Protein AF-A0A644THI3-F1 (afdb_monomer_lite)

Organism: NCBI:txid1076179

Sequence (47 aa):
MCTAITLQSQQMENFFGRTMDFSYWIEPQLYVVPKNYVWTNILNNLP

Secondary structure (DSSP, 8-state):
---EEEEE-TT--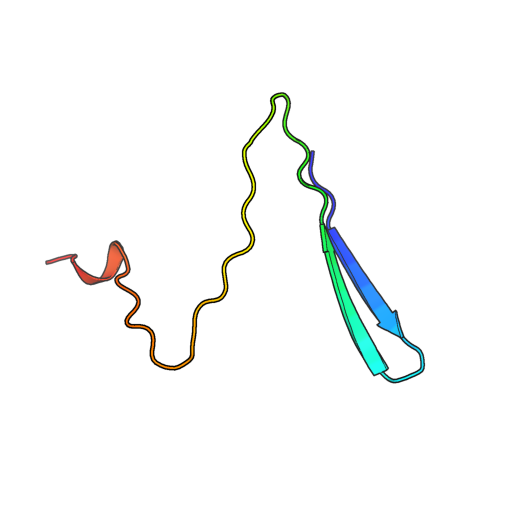EEEEE----SS----------TT-----GGGG--

Structure (mmCIF, N/CA/C/O backbone):
data_AF-A0A644THI3-F1
#
_entry.id   AF-A0A644THI3-F1
#
loop_
_atom_site.group_PDB
_atom_site.id
_atom_site.type_symbol
_atom_site.label_atom_id
_atom_site.label_alt_id
_atom_site.label_comp_id
_atom_site.label_asym_id
_atom_site.label_entity_id
_atom_site.label_seq_id
_atom_site.pdbx_PDB_ins_code
_atom_site.Cartn_x
_atom_site.Cartn_y
_atom_site.Cartn_z
_atom_site.occupancy
_atom_site.B_iso_or_equiv
_atom_site.auth_seq_id
_atom_site.auth_comp_id
_atom_site.auth_asym_id
_atom_site.auth_atom_id
_atom_site.pdbx_PDB_model_num
ATOM 1 N N . MET A 1 1 ? 2.798 11.434 7.245 1.00 82.38 1 MET A N 1
ATOM 2 C CA . MET A 1 1 ? 3.046 10.216 8.057 1.00 82.38 1 MET A CA 1
ATOM 3 C C . MET A 1 1 ? 1.885 9.291 7.785 1.00 82.38 1 MET A C 1
ATOM 5 O O . MET A 1 1 ? 0.798 9.678 8.150 1.00 82.38 1 MET A O 1
ATOM 9 N N . CYS A 1 2 ? 2.088 8.161 7.109 1.00 94.06 2 CYS A N 1
ATOM 10 C CA . CYS A 1 2 ? 0.979 7.282 6.719 1.00 94.06 2 CYS A CA 1
ATOM 11 C C . CYS A 1 2 ? 0.554 6.360 7.874 1.00 94.06 2 CYS A C 1
ATOM 13 O O . CYS A 1 2 ? 1.397 5.954 8.673 1.00 94.06 2 CYS A O 1
ATOM 15 N N . THR A 1 3 ? -0.714 5.954 7.908 1.00 97.50 3 THR A N 1
ATOM 16 C CA . THR A 1 3 ? -1.268 4.974 8.854 1.00 97.50 3 THR A CA 1
ATOM 17 C C . THR A 1 3 ? -1.951 3.847 8.088 1.00 97.50 3 THR A C 1
ATOM 19 O O . THR A 1 3 ? -2.663 4.106 7.121 1.00 97.50 3 THR A O 1
ATOM 22 N N . ALA A 1 4 ? -1.742 2.599 8.508 1.00 98.06 4 ALA A N 1
ATOM 23 C CA . ALA A 1 4 ? -2.395 1.420 7.940 1.00 98.06 4 ALA A CA 1
ATOM 24 C C . ALA A 1 4 ? -3.255 0.727 9.002 1.00 98.06 4 ALA A C 1
ATOM 26 O O . ALA A 1 4 ? -2.878 0.692 10.173 1.00 98.06 4 ALA A O 1
ATOM 27 N N . ILE A 1 5 ? -4.404 0.191 8.589 1.00 98.19 5 ILE A N 1
ATOM 28 C CA . ILE A 1 5 ? -5.347 -0.515 9.459 1.00 98.19 5 ILE A CA 1
ATOM 29 C C . ILE A 1 5 ? -5.839 -1.775 8.739 1.00 98.19 5 ILE A C 1
ATOM 31 O O . ILE A 1 5 ? -6.113 -1.756 7.536 1.00 98.19 5 ILE A O 1
ATOM 35 N N . THR A 1 6 ? -5.993 -2.849 9.510 1.00 98.19 6 THR A N 1
ATOM 36 C CA . THR A 1 6 ? -6.636 -4.098 9.092 1.00 98.19 6 THR A CA 1
ATOM 37 C C . THR A 1 6 ? -7.807 -4.380 10.024 1.00 98.19 6 THR A C 1
ATOM 39 O O . THR A 1 6 ? -7.675 -4.241 11.240 1.00 98.19 6 THR A O 1
ATOM 42 N N . LEU A 1 7 ? -8.947 -4.779 9.466 1.00 98.19 7 LEU A N 1
ATOM 43 C CA . LEU A 1 7 ? -10.155 -5.154 10.200 1.00 98.19 7 LEU A CA 1
ATOM 44 C C . LEU A 1 7 ? -10.693 -6.471 9.640 1.00 98.19 7 LEU A C 1
ATOM 46 O O . LEU A 1 7 ? -10.546 -6.751 8.451 1.00 98.19 7 LEU A O 1
ATOM 50 N N . GLN A 1 8 ? -11.355 -7.252 10.486 1.00 98.38 8 GLN A N 1
ATOM 51 C CA . GLN A 1 8 ? -12.115 -8.424 10.064 1.00 98.38 8 GLN A CA 1
ATOM 52 C C . GLN A 1 8 ? -13.570 -8.248 10.498 1.00 98.38 8 GLN A C 1
ATOM 54 O O . GLN A 1 8 ? -13.825 -7.905 11.656 1.00 98.38 8 GLN A O 1
ATOM 59 N N . SER A 1 9 ? -14.520 -8.438 9.578 1.00 97.94 9 SER A N 1
ATOM 60 C CA . SER A 1 9 ? -15.943 -8.412 9.930 1.00 97.94 9 SER A CA 1
ATOM 61 C C . SER A 1 9 ? -16.334 -9.666 10.703 1.00 97.94 9 SER A C 1
ATOM 63 O O . SER A 1 9 ? -15.653 -10.689 10.673 1.00 97.94 9 SER A O 1
ATOM 65 N N . GLN A 1 10 ? -17.485 -9.617 11.371 1.00 98.25 10 GLN A N 1
ATOM 66 C CA . GLN A 1 10 ? -18.052 -10.804 12.017 1.00 98.25 10 GLN A CA 1
ATOM 67 C C . GLN A 1 10 ? -18.405 -11.907 11.004 1.00 98.25 10 GLN A C 1
ATOM 69 O O . GLN A 1 10 ? -18.452 -13.079 11.363 1.00 98.25 10 GLN A O 1
ATOM 74 N N . GLN A 1 11 ? -18.613 -11.541 9.735 1.00 98.38 11 GLN A N 1
ATOM 75 C CA . GLN A 1 11 ? -18.812 -12.451 8.606 1.00 98.38 11 GLN A CA 1
ATOM 76 C C . GLN A 1 11 ? -17.490 -12.974 8.016 1.00 98.38 11 GLN A C 1
ATOM 78 O O . GLN A 1 11 ? -17.509 -13.610 6.965 1.00 98.38 11 GLN A O 1
ATOM 83 N N . MET A 1 12 ? -16.354 -12.747 8.687 1.00 97.75 12 MET A N 1
ATOM 84 C CA . MET A 1 12 ? -15.017 -13.207 8.287 1.00 97.75 12 MET A CA 1
ATOM 85 C C . MET A 1 12 ? -14.460 -12.547 7.013 1.00 97.75 12 MET A C 1
ATOM 87 O O . MET A 1 12 ? -13.504 -13.050 6.420 1.00 97.75 12 MET A O 1
ATOM 91 N N . GLU A 1 13 ? -15.005 -11.405 6.592 1.00 98.31 13 GLU A N 1
ATOM 92 C CA . GLU A 1 13 ? -14.440 -10.626 5.487 1.00 98.31 13 GLU A CA 1
ATOM 93 C C . GLU A 1 13 ? -13.244 -9.814 5.982 1.00 98.31 13 GLU A C 1
ATOM 95 O O . GLU A 1 13 ? -13.268 -9.254 7.080 1.00 98.31 13 GLU A O 1
ATOM 100 N N . ASN A 1 14 ? -12.199 -9.722 5.162 1.00 98.00 14 ASN A N 1
ATOM 101 C CA . ASN A 1 14 ? -10.984 -8.995 5.511 1.00 98.00 14 ASN A CA 1
ATOM 102 C C . ASN A 1 14 ? -10.976 -7.624 4.833 1.00 98.00 14 ASN A C 1
ATOM 104 O O . ASN A 1 14 ? -11.071 -7.530 3.609 1.00 98.00 14 ASN A O 1
ATOM 108 N N . PHE A 1 15 ? -10.792 -6.573 5.626 1.00 98.19 15 PHE A N 1
ATOM 109 C CA . PHE A 1 15 ? -10.651 -5.198 5.163 1.00 98.19 15 PHE A CA 1
ATOM 110 C C . PHE A 1 1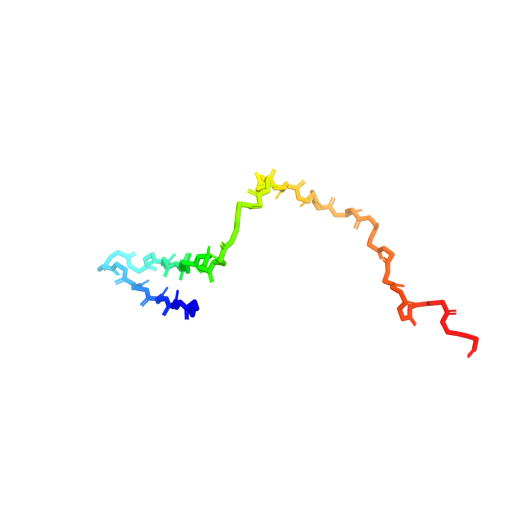5 ? -9.239 -4.708 5.454 1.00 98.19 15 PHE A C 1
ATOM 112 O O . PHE A 1 15 ? -8.721 -4.875 6.559 1.00 98.19 15 PHE A O 1
ATOM 119 N N . PHE A 1 16 ? -8.626 -4.069 4.465 1.00 98.06 16 PHE A N 1
ATOM 120 C CA . PHE A 1 16 ? -7.301 -3.479 4.585 1.00 98.06 16 PHE A CA 1
ATOM 121 C C . PHE A 1 16 ? -7.286 -2.112 3.912 1.00 98.06 16 PHE A C 1
ATOM 123 O O . PHE A 1 16 ? -7.785 -1.954 2.798 1.00 98.06 16 PHE A O 1
ATOM 130 N N . GLY A 1 17 ? -6.699 -1.127 4.583 1.00 97.31 17 GLY A N 1
ATOM 131 C CA . GLY A 1 17 ? -6.583 0.225 4.059 1.00 97.31 17 GLY A CA 1
ATOM 132 C C . GLY A 1 17 ? -5.424 0.989 4.678 1.00 97.31 17 GLY A C 1
ATOM 133 O O . GLY A 1 17 ? -4.870 0.608 5.712 1.00 97.31 17 GLY A O 1
ATOM 134 N N . ARG A 1 18 ? -5.054 2.095 4.030 1.00 97.06 18 ARG A N 1
ATOM 135 C CA . ARG A 1 18 ? -4.052 3.031 4.537 1.00 97.06 18 ARG A CA 1
ATOM 136 C C . ARG A 1 18 ? -4.328 4.455 4.084 1.00 97.06 18 ARG A C 1
ATOM 138 O O . ARG A 1 18 ? -4.884 4.667 3.009 1.00 97.06 18 ARG A O 1
ATOM 145 N N . THR A 1 19 ? -3.858 5.416 4.864 1.00 96.50 19 THR A N 1
ATOM 146 C CA . THR A 1 19 ? -3.752 6.805 4.429 1.00 96.50 19 THR A CA 1
ATOM 147 C C . THR A 1 19 ? -2.518 7.005 3.547 1.00 96.50 19 THR A C 1
ATOM 149 O O . THR A 1 19 ? -1.542 6.232 3.567 1.00 96.50 19 THR A O 1
ATOM 152 N N . MET A 1 20 ? -2.582 8.051 2.730 1.00 94.00 20 MET A N 1
ATOM 153 C CA . MET A 1 20 ? -1.545 8.444 1.788 1.00 94.00 20 MET A CA 1
ATOM 154 C C . MET A 1 20 ? -1.141 9.894 2.081 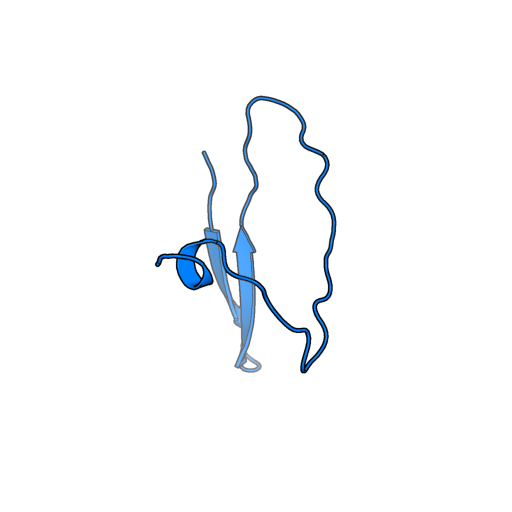1.00 94.00 20 MET A C 1
ATOM 156 O O . MET A 1 20 ? -1.491 10.818 1.355 1.00 94.00 20 MET A O 1
ATOM 160 N N . ASP A 1 21 ? -0.437 10.076 3.200 1.00 94.31 21 ASP A N 1
ATOM 161 C CA . ASP A 1 21 ? -0.193 11.395 3.792 1.00 94.31 21 ASP A CA 1
ATOM 162 C C . ASP A 1 21 ? 1.125 12.005 3.299 1.00 94.31 21 ASP A C 1
ATOM 164 O O . ASP A 1 21 ? 2.194 11.753 3.877 1.00 94.31 21 ASP A O 1
ATOM 168 N N . PHE A 1 22 ? 1.024 12.818 2.244 1.00 92.62 22 PHE A N 1
ATOM 169 C CA . PHE A 1 22 ? 2.109 13.592 1.633 1.00 92.62 22 PHE A CA 1
ATOM 170 C C . PHE A 1 22 ? 1.962 15.096 1.914 1.00 92.62 22 PHE A C 1
ATOM 172 O O . PHE A 1 22 ? 0.872 15.586 2.190 1.00 92.62 22 PHE A O 1
ATOM 179 N N . SER A 1 23 ? 3.067 15.845 1.839 1.00 95.12 23 SER A N 1
ATOM 180 C CA . SER A 1 23 ? 3.072 17.310 2.008 1.00 95.12 23 SER A CA 1
ATOM 181 C C . SER A 1 23 ? 2.606 18.081 0.766 1.00 95.12 23 SER A C 1
ATOM 183 O O . SER A 1 23 ? 2.482 19.302 0.810 1.00 95.12 23 SER A O 1
ATOM 185 N N . TYR A 1 24 ? 2.368 17.380 -0.340 1.00 93.75 24 TYR A N 1
ATOM 186 C CA . TYR A 1 24 ? 1.914 17.910 -1.619 1.00 93.75 24 TYR A CA 1
ATOM 187 C C . TYR A 1 24 ? 0.981 16.899 -2.290 1.00 93.75 24 TYR A C 1
ATOM 189 O O . TYR A 1 24 ? 0.948 15.722 -1.920 1.00 93.75 24 TYR A O 1
ATOM 197 N N . TRP A 1 25 ? 0.226 17.364 -3.281 1.00 90.94 25 TRP A N 1
ATOM 198 C CA . TRP A 1 25 ? -0.691 16.519 -4.034 1.00 90.94 25 TRP A CA 1
ATOM 199 C C . TRP A 1 25 ? 0.054 15.583 -4.976 1.00 90.94 25 TRP A C 1
ATOM 201 O O . TRP A 1 25 ? 0.981 15.980 -5.678 1.00 90.94 25 TRP A O 1
ATOM 211 N N . ILE A 1 26 ? -0.412 14.347 -5.018 1.00 92.56 26 ILE A N 1
ATOM 212 C CA . ILE A 1 26 ? -0.049 13.356 -6.024 1.00 92.56 26 ILE A CA 1
ATOM 213 C C . ILE A 1 26 ? -1.308 12.995 -6.808 1.00 92.56 26 ILE A C 1
ATOM 215 O O . ILE A 1 26 ? -2.418 13.222 -6.327 1.00 92.56 26 ILE A O 1
ATOM 219 N N . GLU A 1 27 ? -1.143 12.435 -8.003 1.00 95.31 27 GLU A N 1
ATOM 220 C CA . GLU A 1 27 ? -2.247 12.005 -8.867 1.00 95.31 27 GLU A CA 1
ATOM 221 C C . GLU A 1 27 ? -2.423 10.478 -8.764 1.00 95.31 27 GLU A C 1
ATOM 223 O O . GLU A 1 27 ? -1.860 9.735 -9.572 1.00 95.31 27 GLU A O 1
ATOM 228 N N . PRO A 1 28 ? -3.135 9.958 -7.741 1.00 93.12 28 PRO A N 1
ATOM 229 C CA . PRO A 1 28 ? -3.335 8.525 -7.600 1.00 93.12 28 PRO A CA 1
ATOM 230 C C . PRO A 1 28 ? -4.260 7.998 -8.699 1.00 93.12 28 PRO A C 1
ATOM 232 O O . PRO A 1 28 ? -5.228 8.646 -9.095 1.00 93.12 28 PRO A O 1
ATOM 235 N N . GLN A 1 29 ? -3.996 6.773 -9.142 1.00 95.50 29 GLN A N 1
ATOM 236 C CA . GLN A 1 29 ? -4.836 6.053 -10.093 1.00 95.50 29 GLN A CA 1
ATOM 237 C C . GLN A 1 29 ? -5.105 4.639 -9.577 1.00 95.50 29 GLN A C 1
ATOM 239 O O . GLN A 1 29 ? -4.272 4.041 -8.890 1.00 95.50 29 GLN A O 1
ATOM 244 N N . LEU A 1 30 ? -6.282 4.105 -9.905 1.00 95.31 30 LEU A N 1
ATOM 245 C CA . LEU A 1 30 ? -6.619 2.712 -9.638 1.00 95.31 30 LEU A CA 1
ATOM 246 C C . LEU A 1 30 ? -6.164 1.857 -10.821 1.00 95.31 30 LEU A C 1
ATOM 248 O O . LEU A 1 30 ? -6.638 2.043 -11.941 1.00 95.31 30 LEU A O 1
ATOM 252 N N . TYR A 1 31 ? -5.282 0.897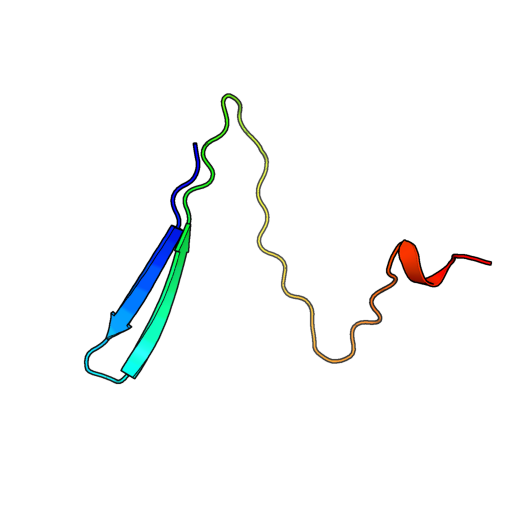 -10.559 1.00 94.62 31 TYR A N 1
ATOM 253 C CA . TYR A 1 31 ? -4.783 -0.026 -11.573 1.00 94.62 31 TYR A CA 1
ATOM 254 C C . TYR A 1 31 ? -5.314 -1.435 -11.334 1.00 94.62 31 TYR A C 1
ATOM 256 O O . TYR A 1 31 ? -5.242 -1.962 -10.224 1.00 94.62 31 TYR A O 1
ATOM 264 N N . VAL A 1 32 ? -5.800 -2.062 -12.404 1.00 95.94 32 VAL A N 1
ATOM 265 C CA . VAL A 1 32 ? -6.194 -3.472 -12.421 1.00 95.94 32 VAL A CA 1
ATOM 266 C C . VAL A 1 32 ? -5.198 -4.224 -13.296 1.00 95.94 32 VAL A C 1
ATOM 268 O O . VAL A 1 32 ? -5.166 -4.028 -14.508 1.00 95.94 32 VAL A O 1
ATOM 271 N N . VAL A 1 33 ? -4.378 -5.083 -12.687 1.00 95.25 33 VAL A N 1
ATOM 272 C CA . VAL A 1 33 ? -3.446 -5.956 -13.414 1.00 95.25 33 VAL A CA 1
ATOM 273 C C . VAL A 1 33 ? -4.125 -7.313 -13.630 1.00 95.25 33 VAL A C 1
ATOM 275 O O . VAL A 1 33 ? -4.435 -7.993 -12.648 1.00 95.25 33 VAL A O 1
ATOM 278 N N . PRO A 1 34 ? -4.410 -7.720 -14.881 1.00 96.62 34 PRO A N 1
ATOM 279 C CA . PRO A 1 34 ? -5.128 -8.958 -15.150 1.00 96.62 34 PRO A CA 1
ATOM 280 C C . PRO A 1 34 ? -4.255 -10.194 -14.904 1.00 96.62 34 PRO A C 1
ATOM 282 O O . PRO A 1 34 ? -3.024 -10.130 -14.850 1.00 96.62 34 PRO A O 1
ATOM 285 N N . LYS A 1 35 ? -4.907 -11.360 -14.813 1.00 96.06 35 LYS A N 1
ATOM 286 C CA . LYS A 1 35 ? -4.210 -12.654 -14.783 1.00 96.06 35 LYS A CA 1
ATOM 287 C C . LYS A 1 35 ? -3.328 -12.800 -16.031 1.00 96.06 35 LYS A C 1
ATOM 289 O O . LYS A 1 35 ? -3.740 -12.410 -17.119 1.00 96.06 35 LYS A O 1
ATOM 294 N N . ASN A 1 36 ? -2.147 -13.397 -15.866 1.00 95.19 36 ASN A N 1
ATOM 295 C CA . ASN A 1 36 ? -1.150 -13.633 -16.923 1.00 95.19 36 ASN A CA 1
ATOM 296 C C . ASN A 1 36 ? -0.542 -12.368 -17.557 1.00 95.19 36 ASN A C 1
ATOM 298 O O . ASN A 1 36 ? 0.106 -12.466 -18.598 1.00 95.19 36 ASN A O 1
ATOM 302 N N . TYR A 1 37 ? -0.709 -11.192 -16.945 1.00 94.50 37 TYR A N 1
ATOM 303 C CA . TYR A 1 37 ? 0.066 -10.021 -17.344 1.00 94.50 37 TYR A CA 1
ATOM 304 C C . TYR A 1 37 ? 1.563 -10.286 -17.126 1.00 94.50 37 TYR A C 1
ATOM 306 O O . TYR A 1 37 ? 1.982 -10.649 -16.025 1.00 94.50 37 TYR A O 1
ATOM 314 N N . VAL A 1 38 ? 2.371 -10.111 -18.174 1.00 92.06 38 VAL A N 1
ATOM 315 C CA . VAL A 1 38 ? 3.824 -10.295 -18.096 1.00 92.06 38 VAL A CA 1
ATOM 316 C C . VAL A 1 38 ? 4.429 -9.105 -17.353 1.00 92.06 38 VAL A C 1
ATOM 318 O O . VAL A 1 38 ? 4.483 -7.993 -17.873 1.00 92.06 38 VAL A O 1
ATOM 321 N N . TRP A 1 39 ? 4.877 -9.341 -16.119 1.00 90.94 39 TRP A N 1
ATOM 322 C CA . TRP A 1 39 ? 5.570 -8.339 -15.315 1.00 90.94 39 TRP A CA 1
ATOM 323 C C . TRP A 1 39 ? 7.073 -8.346 -15.605 1.00 90.94 39 TRP A C 1
ATOM 325 O O . TRP A 1 39 ? 7.771 -9.316 -15.303 1.00 90.94 39 TRP A O 1
ATOM 335 N N . THR A 1 40 ? 7.589 -7.234 -16.122 1.00 89.62 40 THR A N 1
ATOM 336 C CA . THR A 1 40 ? 9.033 -7.018 -16.261 1.00 89.62 40 THR A CA 1
ATOM 337 C C . THR A 1 40 ? 9.561 -6.339 -15.002 1.00 89.62 40 THR A C 1
ATOM 339 O O . THR A 1 40 ? 9.272 -5.171 -14.749 1.00 89.62 40 THR A O 1
ATOM 342 N N . ASN A 1 41 ? 10.337 -7.066 -14.195 1.00 86.88 41 ASN A N 1
ATOM 343 C CA . ASN A 1 41 ? 11.026 -6.490 -13.043 1.00 86.88 41 ASN A CA 1
ATOM 344 C C . ASN A 1 41 ? 12.383 -5.910 -13.472 1.00 86.88 41 ASN A C 1
ATOM 346 O O . ASN A 1 41 ? 13.088 -6.516 -14.274 1.00 86.88 41 ASN A O 1
ATOM 350 N N . ILE A 1 42 ? 12.777 -4.779 -12.884 1.00 87.06 42 ILE A N 1
ATOM 351 C CA . ILE A 1 42 ? 14.087 -4.142 -13.097 1.00 87.06 42 ILE A CA 1
ATOM 352 C C . ILE A 1 42 ? 15.248 -5.099 -12.751 1.00 87.06 42 ILE A C 1
ATOM 354 O O . ILE A 1 42 ? 16.298 -5.050 -13.383 1.00 87.06 42 ILE A O 1
ATOM 358 N N . LEU A 1 43 ? 15.048 -6.014 -11.798 1.00 82.38 43 LEU A N 1
ATOM 359 C CA . LEU A 1 43 ? 16.031 -7.010 -11.365 1.00 82.38 43 LEU A CA 1
ATOM 360 C C . LEU A 1 43 ? 16.170 -8.208 -12.319 1.00 82.38 43 LEU A C 1
ATOM 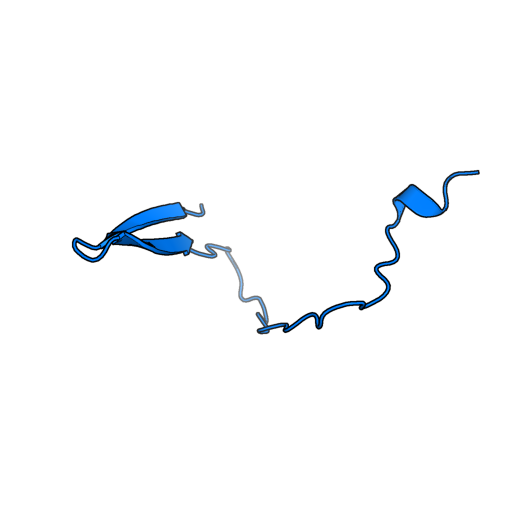362 O O . LEU A 1 43 ? 1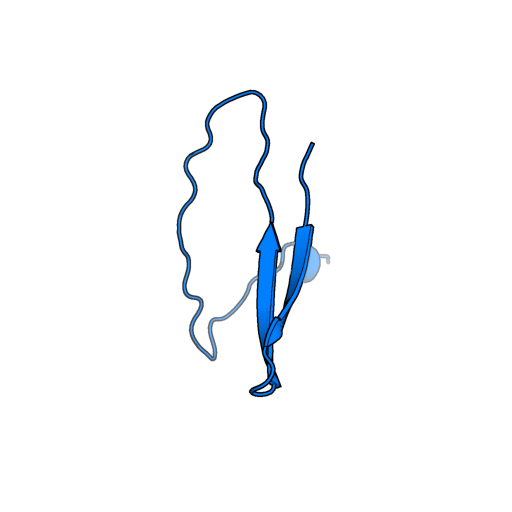7.160 -8.925 -12.233 1.00 82.38 43 LEU A O 1
ATOM 366 N N . ASN A 1 44 ? 15.222 -8.425 -13.239 1.00 68.38 44 ASN A N 1
ATOM 367 C CA . ASN A 1 44 ? 15.268 -9.555 -14.180 1.00 68.38 44 ASN A CA 1
ATOM 368 C C . ASN A 1 44 ? 16.248 -9.327 -15.346 1.00 68.38 44 ASN A C 1
ATOM 370 O O . ASN A 1 44 ? 16.477 -10.245 -16.127 1.00 68.38 44 ASN A O 1
ATOM 374 N N . ASN A 1 45 ? 16.810 -8.119 -15.456 1.00 61.00 45 ASN A N 1
ATOM 375 C CA . ASN A 1 45 ? 17.775 -7.727 -16.485 1.00 61.00 45 ASN A CA 1
ATOM 376 C C . ASN A 1 45 ? 19.195 -7.527 -15.920 1.00 61.00 45 ASN A C 1
ATOM 378 O O . ASN A 1 45 ? 20.006 -6.843 -16.546 1.00 61.00 45 ASN A O 1
ATOM 382 N N . LEU A 1 46 ? 19.502 -8.070 -14.736 1.00 57.41 46 LEU A N 1
ATOM 383 C CA . LEU A 1 46 ? 20.894 -8.147 -14.291 1.00 57.41 46 LEU A CA 1
ATOM 384 C C . LEU A 1 46 ? 21.632 -9.177 -15.174 1.00 57.41 46 LEU A C 1
ATOM 386 O O . LEU A 1 46 ? 21.105 -10.280 -15.334 1.00 57.41 46 LEU A O 1
ATOM 390 N N . PRO A 1 47 ? 22.782 -8.824 -15.783 1.00 57.78 47 PRO A N 1
ATOM 391 C CA . PRO A 1 47 ? 23.632 -9.788 -16.482 1.00 57.78 47 PRO A CA 1
ATOM 392 C C . PRO A 1 47 ? 24.190 -10.858 -15.537 1.00 57.78 47 PRO A C 1
ATOM 394 O O . PRO A 1 47 ? 24.369 -10.558 -14.332 1.00 57.78 47 PRO A O 1
#

InterPro domains:
  IPR029055 Nucleophile aminohydrolases, N-terminal [SSF56235] (2-45)
  IPR029132 Choloylglycine hydrolase/NAAA C-terminal [PF02275] (2-41)

Foldseek 3Di:
DKDKDWDADPVRDIDIDMDDDDPDDDDDDDDDDDPPDDDDDPVVPDD

Radius of gyration: 16.83 Å; chains: 1; bounding box: 42×32×30 Å

pLDDT: mean 91.81, std 10.18, range [57.41, 98.38]